Protein AF-A0AAX2E8F2-F1 (afdb_monomer)

Foldseek 3Di:
DFDWDAQPPDPDPDRPDTDRLVDDLVVLLVLLVVLVVVLVVLVVVVVVQDPVRDDPVNVVVSVVSSVSSNSNSVVSVVSSVVVVVVVVVVVVVVPDDDDDPPPVVVVVVVVVPPPPPDDPDDDDDDDD

Secondary structure (DSSP, 8-state):
---EEE-TT--SSS---EEETTS-HHHHHHHHHHHHHHHHHHHHHHHHS-TTTS-HHHHHHHHHHHHHHHHHHHHHHHHHHHHHHHHHHHHHHHH-SS--TTSHHHHHHHHTSSTT--PPP-------

Sequence (128 aa):
MSGYVPLHSTPTDHPVLLIDSSASLVDLLVCADQRIRVIYKLMSSLSCMTARTADESDLFQIADIASLLLSDGVALLDVAQGKAMQGCWRLNRLQAPHGSCNVALQLFRLELADDSLKQPGRQNEGDL

pLDDT: mean 74.5, std 19.61, range [39.91, 97.12]

Structure (mmCIF, N/CA/C/O backbone):
data_AF-A0AAX2E8F2-F1
#
_entry.id   AF-A0AAX2E8F2-F1
#
loop_
_atom_site.group_PDB
_atom_site.id
_atom_site.type_symbol
_atom_site.label_atom_id
_atom_site.label_alt_id
_atom_site.label_comp_id
_atom_site.label_asym_id
_atom_site.label_entity_id
_atom_site.label_seq_id
_atom_site.pdbx_PDB_ins_code
_atom_site.Cartn_x
_atom_site.Cartn_y
_atom_site.Cartn_z
_atom_site.occupancy
_atom_site.B_iso_or_equiv
_atom_site.auth_seq_id
_atom_site.auth_comp_id
_atom_site.auth_asym_id
_atom_site.auth_atom_id
_atom_site.pdbx_PDB_model_num
ATOM 1 N N . MET A 1 1 ? -22.774 -0.320 13.378 1.00 41.66 1 MET A N 1
ATOM 2 C CA . MET A 1 1 ? -22.761 -0.029 11.929 1.00 41.66 1 MET A CA 1
ATOM 3 C C . MET A 1 1 ? -21.389 -0.424 11.427 1.00 41.66 1 MET A C 1
ATOM 5 O O . MET A 1 1 ? -20.411 0.041 11.999 1.00 41.66 1 MET A O 1
ATOM 9 N N . SER A 1 2 ? -21.320 -1.372 10.495 1.00 55.75 2 SER A N 1
ATOM 10 C CA . SER A 1 2 ? -20.066 -1.885 9.935 1.00 55.75 2 SER A CA 1
ATOM 11 C C . SER A 1 2 ? -19.326 -0.744 9.239 1.00 55.75 2 SER A C 1
ATOM 13 O O . SER A 1 2 ? -19.843 -0.168 8.283 1.00 55.75 2 SER A O 1
ATOM 15 N N . GLY A 1 3 ? -18.182 -0.352 9.795 1.00 79.31 3 GLY A N 1
ATOM 16 C CA . GLY A 1 3 ? -17.397 0.767 9.295 1.00 79.31 3 GLY A CA 1
ATOM 17 C C . GLY A 1 3 ? -16.609 0.328 8.072 1.00 79.31 3 GLY A C 1
ATOM 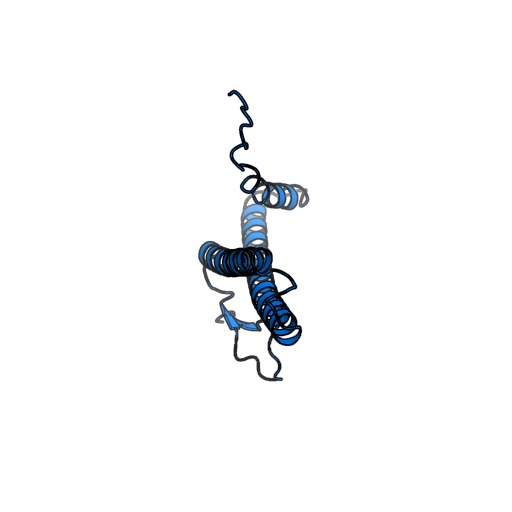18 O O . GLY A 1 3 ? -15.645 -0.414 8.209 1.00 79.31 3 GLY A O 1
ATOM 19 N N . TYR A 1 4 ? -17.037 0.769 6.895 1.00 88.75 4 TYR A N 1
ATOM 20 C CA . TYR A 1 4 ? -16.291 0.605 5.656 1.00 88.75 4 TYR A CA 1
ATOM 21 C C . TYR A 1 4 ? -15.951 1.983 5.106 1.00 88.75 4 TYR A C 1
ATOM 23 O O . TYR A 1 4 ? -16.814 2.861 5.055 1.00 88.75 4 TYR A O 1
ATOM 31 N N . VAL A 1 5 ? -14.695 2.171 4.714 1.00 90.50 5 VAL A N 1
ATOM 32 C CA . VAL A 1 5 ? -14.195 3.421 4.135 1.00 90.50 5 VAL A CA 1
ATOM 33 C C . VAL A 1 5 ? -13.767 3.147 2.694 1.00 90.50 5 VAL A C 1
ATOM 35 O O . VAL A 1 5 ? -13.057 2.168 2.467 1.00 90.50 5 VAL A O 1
ATOM 38 N N . PRO A 1 6 ? -14.181 3.966 1.713 1.00 88.88 6 PRO A N 1
ATOM 39 C CA . PRO A 1 6 ? -13.723 3.830 0.337 1.00 88.88 6 PRO A CA 1
ATOM 40 C C . PRO A 1 6 ? -12.202 3.883 0.219 1.00 88.88 6 PRO A C 1
ATOM 42 O O . PRO A 1 6 ? -11.554 4.740 0.821 1.00 88.88 6 PRO A O 1
ATOM 45 N N . LEU A 1 7 ? -11.638 2.997 -0.597 1.00 85.94 7 LEU A N 1
ATOM 46 C CA . LEU A 1 7 ? -10.251 3.108 -1.026 1.00 85.94 7 LEU A CA 1
ATOM 47 C C . LEU A 1 7 ? -10.162 4.262 -2.040 1.00 85.94 7 LEU A C 1
ATOM 49 O O . LEU A 1 7 ? -10.920 4.297 -3.013 1.00 85.94 7 LEU A O 1
ATOM 53 N N . HIS A 1 8 ? -9.267 5.223 -1.796 1.00 71.31 8 HIS A N 1
ATOM 54 C CA . HIS A 1 8 ? -9.191 6.497 -2.531 1.00 71.31 8 HIS A CA 1
ATOM 55 C C . HIS A 1 8 ? -8.972 6.317 -4.052 1.00 71.31 8 HIS A C 1
ATOM 57 O O . HIS A 1 8 ? -9.271 7.210 -4.841 1.00 71.31 8 HIS A O 1
ATOM 63 N N . SER A 1 9 ? -8.492 5.152 -4.484 1.00 63.25 9 SER A N 1
ATOM 64 C CA . SER A 1 9 ? -8.120 4.844 -5.869 1.00 63.25 9 SER A CA 1
ATOM 65 C C . SER A 1 9 ? -9.291 4.384 -6.762 1.00 63.25 9 SER A C 1
ATOM 67 O O . SER A 1 9 ? -9.059 3.696 -7.753 1.00 63.25 9 SER A O 1
ATOM 69 N N . THR A 1 10 ? -10.555 4.689 -6.436 1.00 61.66 10 THR A N 1
ATOM 70 C CA . THR A 1 10 ? -11.701 4.186 -7.224 1.00 61.66 10 THR A CA 1
ATOM 71 C C . THR A 1 10 ? -12.055 5.124 -8.393 1.00 61.66 10 THR A C 1
ATOM 73 O O . THR A 1 10 ? -12.430 6.269 -8.163 1.00 61.66 10 THR A O 1
ATOM 76 N N . PRO A 1 11 ? -11.985 4.668 -9.662 1.00 63.84 11 PRO A N 1
ATOM 77 C CA . PRO A 1 11 ? -12.263 5.499 -10.844 1.00 63.84 11 PRO A CA 1
ATOM 78 C C . PRO A 1 11 ? -13.764 5.712 -11.111 1.00 63.84 11 PRO A C 1
ATOM 80 O O . PRO A 1 11 ? -14.152 6.188 -12.175 1.00 63.84 11 PRO A O 1
ATOM 83 N N . THR A 1 12 ? -14.623 5.307 -10.180 1.00 72.81 12 THR A N 1
ATOM 84 C CA . THR A 1 12 ? -16.073 5.227 -10.355 1.00 72.81 12 THR A CA 1
ATOM 85 C C . THR A 1 12 ? -16.779 5.924 -9.205 1.00 72.81 12 THR A C 1
ATOM 87 O O . THR A 1 12 ? -16.359 5.774 -8.059 1.00 72.81 12 THR A O 1
ATOM 90 N N . ASP A 1 13 ? -17.938 6.526 -9.475 1.00 77.19 13 ASP A N 1
ATOM 91 C CA . ASP A 1 13 ? -18.811 7.137 -8.456 1.00 77.19 13 ASP A CA 1
ATOM 92 C C . ASP A 1 13 ? -19.342 6.132 -7.408 1.00 77.19 13 ASP A C 1
ATOM 94 O O . ASP A 1 13 ? -19.957 6.504 -6.406 1.00 77.19 13 ASP A O 1
ATOM 98 N N . HIS A 1 14 ? -19.115 4.836 -7.635 1.00 82.06 14 HIS A N 1
ATOM 99 C CA . HIS A 1 14 ? -19.509 3.739 -6.760 1.00 82.06 14 HIS A CA 1
ATOM 100 C C . HIS A 1 14 ? -18.271 2.958 -6.300 1.00 82.06 14 HIS A C 1
ATOM 102 O O . HIS A 1 14 ? -17.850 2.028 -6.989 1.00 82.06 14 HIS A O 1
ATOM 108 N N . PRO A 1 15 ? -17.659 3.313 -5.156 1.00 81.44 15 PRO A N 1
ATOM 109 C CA . PRO A 1 15 ? -16.441 2.657 -4.703 1.00 81.44 15 PRO A CA 1
ATOM 110 C C . PRO A 1 15 ? -16.709 1.188 -4.360 1.00 81.44 15 PRO A C 1
ATOM 112 O O . PRO A 1 15 ? -17.441 0.876 -3.422 1.00 81.44 15 PRO A O 1
ATOM 115 N N . VAL A 1 16 ? -16.098 0.282 -5.126 1.00 85.88 16 VAL A N 1
ATOM 116 C CA . VAL A 1 16 ? -16.215 -1.175 -4.925 1.00 85.88 16 VAL A CA 1
ATOM 117 C C . VAL A 1 16 ? -15.130 -1.741 -4.009 1.00 85.88 16 VAL A C 1
ATOM 119 O O . VAL A 1 16 ? -15.315 -2.800 -3.413 1.00 85.88 16 VAL A O 1
ATOM 122 N N . LEU A 1 17 ? -14.004 -1.036 -3.877 1.00 89.00 17 LEU A N 1
ATOM 123 C CA . LEU A 1 17 ? -12.916 -1.396 -2.973 1.00 89.00 17 LEU A CA 1
ATOM 124 C C . LEU A 1 17 ? -13.060 -0.605 -1.676 1.00 89.00 17 LEU A C 1
ATOM 126 O O . LEU A 1 17 ? -13.039 0.627 -1.679 1.00 89.00 17 LEU A O 1
ATOM 130 N N . LEU A 1 18 ? -13.220 -1.330 -0.571 1.00 91.25 18 LEU A N 1
ATOM 131 C CA . LEU A 1 18 ? -13.495 -0.769 0.745 1.00 91.25 18 LEU A CA 1
ATOM 132 C C . LEU A 1 18 ? -12.480 -1.289 1.764 1.00 91.25 18 LEU A C 1
ATOM 134 O O . LEU A 1 18 ? -12.156 -2.475 1.788 1.00 91.25 18 LEU A O 1
ATOM 138 N N . ILE A 1 19 ? -12.032 -0.402 2.644 1.00 93.12 19 ILE A N 1
ATOM 139 C CA . ILE A 1 19 ? -11.269 -0.737 3.840 1.00 93.12 19 ILE A CA 1
ATOM 140 C C . ILE A 1 19 ? -12.260 -1.030 4.960 1.00 93.12 19 ILE A C 1
ATOM 142 O O . ILE A 1 19 ? -13.096 -0.187 5.290 1.00 93.12 19 ILE A O 1
ATOM 146 N N . ASP A 1 20 ? -12.142 -2.202 5.580 1.00 93.50 20 ASP A N 1
ATOM 147 C CA . ASP A 1 20 ? -12.860 -2.513 6.813 1.00 93.50 20 ASP A CA 1
ATOM 148 C C . ASP A 1 20 ? -12.264 -1.707 7.975 1.00 93.50 20 ASP A C 1
ATOM 150 O O . ASP A 1 20 ? -11.303 -2.105 8.636 1.00 93.50 20 ASP A O 1
ATOM 154 N N . SER A 1 21 ? -12.860 -0.552 8.261 1.00 89.94 21 SER A N 1
ATOM 155 C CA . SER A 1 21 ? -12.461 0.302 9.372 1.00 89.94 21 SER A CA 1
ATOM 156 C C . SER A 1 21 ?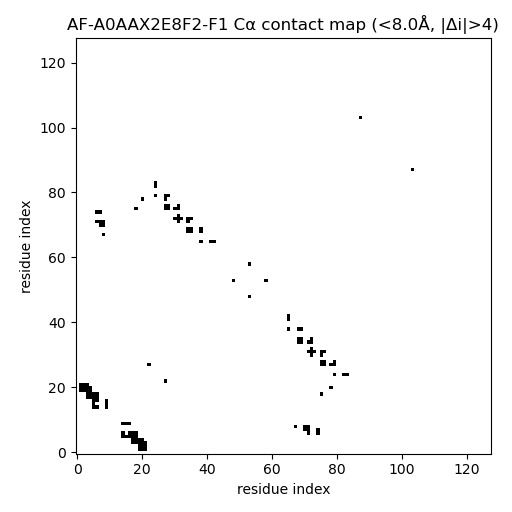 -12.866 -0.273 10.727 1.00 89.94 21 SER A C 1
ATOM 158 O O . SER A 1 21 ? -12.626 0.380 11.744 1.00 89.94 21 SER A O 1
ATOM 160 N N . SER A 1 22 ? -13.472 -1.459 10.796 1.00 90.50 22 SER A N 1
ATOM 161 C CA . SER A 1 22 ? -13.732 -2.209 12.027 1.00 90.50 22 SER A CA 1
ATOM 162 C C . SER A 1 22 ? -12.674 -3.282 12.321 1.00 90.50 22 SER A C 1
ATOM 164 O O . SER A 1 22 ? -12.495 -3.598 13.497 1.00 90.50 22 SER A O 1
ATOM 166 N N . ALA A 1 23 ? -11.870 -3.693 11.328 1.00 92.50 23 ALA A N 1
ATOM 167 C CA . ALA A 1 23 ? -10.762 -4.653 11.465 1.00 92.50 23 ALA A CA 1
ATOM 168 C C . ALA A 1 23 ? -9.736 -4.271 12.550 1.00 92.50 23 ALA A C 1
ATOM 170 O O . ALA A 1 23 ? -9.603 -3.097 12.904 1.00 92.50 23 ALA A O 1
ATOM 171 N N . SER A 1 24 ? -8.996 -5.231 13.111 1.00 92.75 24 SER A N 1
ATOM 172 C CA . SER A 1 24 ? -8.047 -4.914 14.186 1.00 92.75 24 SER A CA 1
ATOM 173 C C . SER A 1 24 ? -6.943 -3.957 13.708 1.00 92.75 24 SER A C 1
ATOM 175 O O . SER A 1 24 ? -6.614 -3.903 12.523 1.00 92.75 24 SER A O 1
ATOM 177 N N . LEU A 1 25 ? -6.362 -3.175 14.630 1.00 91.94 25 LEU A N 1
ATOM 178 C CA . LEU A 1 25 ? -5.251 -2.275 14.290 1.00 91.94 25 LEU A CA 1
ATOM 179 C C . LEU A 1 25 ? -4.076 -3.051 13.675 1.00 91.94 25 LEU A C 1
ATOM 181 O O . LEU A 1 25 ? -3.454 -2.573 12.734 1.00 91.94 25 LEU A O 1
ATOM 185 N N . VAL A 1 26 ? -3.812 -4.255 14.188 1.00 93.31 26 VAL A N 1
ATOM 186 C CA . VAL A 1 26 ? -2.746 -5.131 13.694 1.00 93.31 26 VAL A CA 1
ATOM 187 C C . VAL A 1 26 ? -3.033 -5.577 12.262 1.00 93.31 26 VAL A C 1
ATOM 189 O O . VAL A 1 26 ? -2.152 -5.457 11.419 1.00 93.31 26 VAL A O 1
ATOM 192 N N . ASP A 1 27 ? -4.258 -6.012 11.958 1.00 95.31 27 ASP A N 1
ATOM 193 C CA . ASP A 1 27 ? -4.612 -6.472 10.606 1.00 95.31 27 ASP A CA 1
ATOM 194 C C . ASP A 1 27 ? -4.491 -5.348 9.569 1.00 95.31 27 ASP A C 1
ATOM 196 O O . ASP A 1 27 ? -3.986 -5.566 8.466 1.00 95.31 27 ASP A O 1
ATOM 200 N N . LEU A 1 28 ? -4.894 -4.125 9.937 1.00 94.00 28 LEU A N 1
ATOM 201 C CA . LEU A 1 28 ? -4.739 -2.944 9.083 1.00 94.00 28 LEU A CA 1
ATOM 202 C C . LEU A 1 28 ? -3.260 -2.642 8.800 1.00 94.00 28 LEU A C 1
ATOM 204 O O . LEU A 1 28 ? -2.897 -2.384 7.652 1.00 94.00 28 LEU A O 1
ATOM 208 N N . LEU A 1 29 ? -2.402 -2.716 9.824 1.00 95.69 29 LEU A N 1
ATOM 209 C CA . LEU A 1 29 ? -0.962 -2.477 9.689 1.00 95.69 29 LEU A CA 1
ATOM 210 C C . LEU A 1 29 ? -0.261 -3.571 8.879 1.00 95.69 29 LEU A C 1
ATOM 212 O O . LEU A 1 29 ? 0.558 -3.249 8.025 1.00 95.69 29 LEU A O 1
ATOM 216 N N . VAL A 1 30 ? -0.600 -4.845 9.095 1.00 96.00 30 VAL A N 1
ATOM 217 C CA . VAL A 1 30 ? -0.051 -5.970 8.318 1.00 96.00 30 VAL A CA 1
ATOM 218 C C . VAL A 1 30 ? -0.424 -5.836 6.843 1.00 96.00 30 VAL A C 1
ATOM 220 O O . VAL A 1 30 ? 0.417 -6.040 5.969 1.00 96.00 30 VAL A O 1
ATOM 223 N N . CYS A 1 31 ? -1.667 -5.449 6.549 1.00 95.06 31 CYS A N 1
ATOM 224 C CA . CYS A 1 31 ? -2.102 -5.236 5.173 1.00 95.06 31 CYS A CA 1
ATOM 225 C C . CYS A 1 31 ? -1.364 -4.055 4.516 1.00 95.06 31 CYS A C 1
ATOM 227 O O . CYS A 1 31 ? -0.899 -4.173 3.379 1.00 95.06 31 CYS A O 1
ATOM 229 N N . ALA A 1 32 ? -1.194 -2.941 5.237 1.00 95.81 32 ALA A N 1
ATOM 230 C CA . ALA A 1 32 ? -0.427 -1.793 4.755 1.00 95.81 32 ALA A CA 1
ATOM 231 C C . ALA A 1 32 ? 1.049 -2.147 4.498 1.00 95.81 32 ALA A C 1
ATOM 233 O O . ALA A 1 32 ? 1.582 -1.856 3.425 1.00 95.81 32 ALA A O 1
ATOM 234 N N . ASP A 1 33 ? 1.692 -2.829 5.449 1.00 96.19 33 ASP A N 1
ATOM 235 C CA . ASP A 1 33 ? 3.072 -3.312 5.343 1.00 96.19 33 ASP A CA 1
ATOM 236 C C . ASP A 1 33 ? 3.243 -4.233 4.130 1.00 96.19 33 ASP A C 1
ATOM 238 O O . ASP A 1 33 ? 4.177 -4.057 3.345 1.00 96.19 33 ASP A O 1
ATOM 242 N N . GLN A 1 34 ? 2.293 -5.144 3.893 1.00 97.12 34 GLN A N 1
ATOM 243 C CA . GLN A 1 34 ? 2.307 -6.000 2.711 1.00 97.12 34 GLN A CA 1
ATOM 244 C C . GLN A 1 34 ? 2.329 -5.179 1.414 1.00 97.12 34 GLN A C 1
ATOM 246 O O . GLN A 1 34 ? 3.134 -5.474 0.527 1.00 97.12 34 GLN A O 1
ATOM 251 N N . ARG A 1 35 ? 1.486 -4.145 1.284 1.00 94.50 35 ARG A N 1
ATOM 252 C CA . ARG A 1 35 ? 1.458 -3.279 0.089 1.00 94.50 35 ARG A CA 1
ATOM 253 C C . ARG A 1 35 ? 2.780 -2.544 -0.102 1.00 94.50 35 ARG A C 1
ATOM 255 O O . ARG A 1 35 ? 3.350 -2.600 -1.191 1.00 94.50 35 ARG A O 1
ATOM 262 N N . ILE A 1 36 ? 3.317 -1.962 0.966 1.00 95.81 36 ILE A N 1
ATOM 263 C CA . ILE A 1 36 ? 4.594 -1.237 0.947 1.00 95.81 36 ILE A CA 1
ATOM 264 C C . ILE A 1 36 ? 5.753 -2.164 0.560 1.00 95.81 36 ILE A C 1
ATOM 266 O O . ILE A 1 36 ? 6.563 -1.823 -0.303 1.00 95.81 36 ILE A O 1
ATOM 270 N N . ARG A 1 37 ? 5.812 -3.377 1.121 1.00 95.44 37 ARG A N 1
ATOM 271 C CA . ARG A 1 37 ? 6.853 -4.361 0.784 1.00 95.44 37 ARG A CA 1
ATOM 272 C C . ARG A 1 37 ? 6.758 -4.854 -0.652 1.00 95.44 37 ARG A C 1
ATOM 274 O O . ARG A 1 37 ? 7.794 -5.112 -1.264 1.00 95.44 37 ARG A O 1
ATOM 281 N N . VAL A 1 38 ? 5.552 -5.006 -1.200 1.00 96.38 38 VAL A N 1
ATOM 282 C CA . VAL A 1 38 ? 5.371 -5.371 -2.614 1.00 96.38 38 VAL A CA 1
ATOM 283 C C . VAL A 1 38 ? 5.900 -4.263 -3.521 1.00 96.38 38 VAL A C 1
ATOM 285 O O . VAL A 1 38 ? 6.648 -4.568 -4.446 1.00 96.38 38 VAL A O 1
ATOM 288 N N . ILE A 1 39 ? 5.600 -2.996 -3.226 1.00 95.88 39 ILE A N 1
ATOM 289 C CA . ILE A 1 39 ? 6.134 -1.850 -3.983 1.00 95.88 39 ILE A CA 1
ATOM 290 C C . ILE A 1 39 ? 7.654 -1.815 -3.896 1.00 95.88 39 ILE A C 1
ATOM 292 O O . ILE A 1 39 ? 8.323 -1.683 -4.914 1.00 95.88 39 ILE A O 1
ATOM 296 N N . TYR A 1 40 ? 8.214 -1.992 -2.699 1.00 93.31 40 TYR A N 1
ATOM 297 C CA . TYR A 1 40 ? 9.660 -2.049 -2.516 1.00 93.31 40 TYR A CA 1
ATOM 298 C C . TYR A 1 40 ? 10.299 -3.149 -3.376 1.00 93.31 40 TYR A C 1
ATOM 300 O O . TYR A 1 40 ? 11.273 -2.892 -4.080 1.00 93.31 40 TYR A O 1
ATOM 308 N N . LYS A 1 41 ? 9.726 -4.360 -3.386 1.00 92.56 41 LYS A N 1
ATOM 309 C CA . LYS A 1 41 ? 10.197 -5.463 -4.241 1.00 92.56 41 LYS A CA 1
ATOM 310 C C . LYS A 1 41 ? 10.065 -5.138 -5.730 1.00 92.56 41 LYS A C 1
ATOM 312 O O . LYS A 1 41 ? 10.990 -5.426 -6.484 1.00 92.56 41 LYS A O 1
ATOM 317 N N . LEU A 1 42 ? 8.956 -4.522 -6.143 1.00 91.88 42 LEU A N 1
ATOM 318 C CA . LEU A 1 42 ? 8.724 -4.090 -7.523 1.00 91.88 42 LEU A CA 1
ATOM 319 C C . LEU A 1 42 ? 9.781 -3.069 -7.965 1.00 91.88 42 LEU A C 1
ATOM 321 O O . LEU A 1 42 ? 10.417 -3.257 -8.996 1.00 91.88 42 LEU A O 1
ATOM 325 N N . MET A 1 43 ? 10.030 -2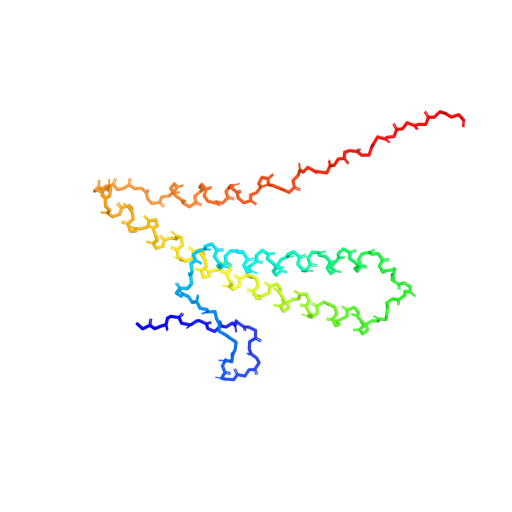.038 -7.156 1.00 91.00 43 MET A N 1
ATOM 326 C CA . MET A 1 43 ? 11.038 -1.009 -7.435 1.00 91.00 43 MET A CA 1
ATOM 327 C C . MET A 1 43 ? 12.464 -1.559 -7.379 1.00 91.00 43 MET A C 1
ATOM 329 O O . MET A 1 43 ? 13.300 -1.191 -8.199 1.00 91.00 43 MET A O 1
ATOM 333 N N . SER A 1 44 ? 12.746 -2.489 -6.464 1.00 89.50 44 SER A N 1
ATOM 334 C CA . SER A 1 44 ? 14.030 -3.191 -6.429 1.00 89.50 44 SER A CA 1
ATOM 335 C C . SER A 1 44 ? 14.242 -4.013 -7.701 1.00 89.50 44 SER A C 1
ATOM 337 O O . SER A 1 44 ? 15.330 -3.969 -8.267 1.00 89.50 44 SER A O 1
ATOM 339 N N . SER A 1 45 ? 13.218 -4.722 -8.182 1.00 86.44 45 SER A N 1
ATOM 340 C CA . SER A 1 45 ? 13.285 -5.456 -9.450 1.00 86.44 45 SER A CA 1
ATOM 341 C C . SER A 1 45 ? 13.480 -4.507 -10.633 1.00 86.44 45 SER A C 1
ATOM 343 O O . SER A 1 45 ? 14.311 -4.768 -11.500 1.00 86.44 45 SER A O 1
ATOM 345 N N . LEU A 1 46 ? 12.767 -3.377 -10.640 1.00 85.56 46 LEU A N 1
ATOM 346 C CA . LEU A 1 46 ? 12.900 -2.341 -11.660 1.00 85.56 46 LEU A CA 1
ATOM 347 C C . LEU A 1 46 ? 14.307 -1.735 -11.677 1.00 85.56 46 LEU A C 1
ATOM 349 O O . LEU A 1 46 ? 14.850 -1.499 -12.747 1.00 85.56 46 LEU A O 1
ATOM 353 N N . SER A 1 47 ? 14.941 -1.541 -10.518 1.00 82.44 47 SER A N 1
ATOM 354 C CA . SER A 1 47 ? 16.309 -1.009 -10.447 1.00 82.44 47 SER A CA 1
ATOM 355 C C . SER A 1 47 ? 17.347 -1.904 -11.143 1.00 82.44 47 SER A C 1
ATOM 357 O O . SER A 1 47 ? 18.387 -1.417 -11.584 1.00 82.44 47 SER A O 1
ATOM 359 N N . CYS A 1 48 ? 17.058 -3.206 -11.273 1.00 77.50 48 CYS A N 1
ATOM 360 C CA . CYS A 1 48 ? 17.874 -4.162 -12.020 1.00 77.50 48 CYS A CA 1
ATOM 361 C C . CYS A 1 48 ? 17.526 -4.210 -13.518 1.00 77.50 48 CYS A C 1
ATOM 363 O O . CYS A 1 48 ? 18.359 -4.643 -14.318 1.00 77.50 48 CYS A O 1
ATOM 365 N N . MET A 1 49 ? 16.329 -3.764 -13.915 1.00 72.81 49 MET A N 1
ATOM 366 C CA . MET A 1 49 ? 15.972 -3.573 -15.320 1.00 72.81 49 MET A CA 1
ATOM 367 C C . MET A 1 49 ? 16.731 -2.348 -15.829 1.00 72.81 49 MET A C 1
ATOM 369 O O . MET A 1 49 ? 16.463 -1.209 -15.460 1.00 72.81 49 MET A O 1
ATOM 373 N N . THR A 1 50 ? 17.743 -2.571 -16.660 1.00 58.16 50 THR A N 1
ATOM 374 C CA . THR A 1 50 ? 18.492 -1.456 -17.245 1.00 58.16 50 THR A CA 1
ATOM 375 C C . THR A 1 50 ? 17.579 -0.654 -18.174 1.00 58.16 50 THR A C 1
ATOM 377 O O . THR A 1 50 ? 16.759 -1.229 -18.892 1.00 58.16 50 THR A O 1
ATOM 380 N N . ALA A 1 51 ? 17.793 0.664 -18.259 1.00 57.34 51 ALA A N 1
ATOM 381 C CA . ALA A 1 51 ? 17.151 1.570 -19.228 1.00 57.34 51 ALA A CA 1
ATOM 382 C C . ALA A 1 51 ? 17.324 1.155 -20.712 1.00 57.34 51 ALA A C 1
ATOM 384 O O . ALA A 1 51 ? 16.831 1.827 -21.607 1.00 57.34 51 ALA A O 1
ATOM 385 N N . ARG A 1 52 ? 18.059 0.066 -20.985 1.00 55.88 52 ARG A N 1
ATOM 386 C CA . ARG A 1 52 ? 18.232 -0.544 -22.311 1.00 55.88 52 ARG A CA 1
ATOM 387 C C . ARG A 1 52 ? 17.245 -1.678 -22.605 1.00 55.88 52 ARG A C 1
ATOM 389 O O . ARG A 1 52 ? 17.187 -2.114 -23.746 1.00 55.88 52 ARG A O 1
ATOM 396 N N . THR A 1 53 ? 16.545 -2.193 -21.593 1.00 64.44 53 THR A N 1
ATOM 397 C CA . THR A 1 53 ? 15.684 -3.388 -21.703 1.00 64.44 53 THR A CA 1
ATOM 398 C C . THR A 1 53 ? 14.211 -3.131 -21.409 1.00 64.44 53 THR A C 1
ATOM 400 O O . THR A 1 53 ? 13.392 -3.963 -21.776 1.00 64.44 53 THR A O 1
ATOM 403 N N . ALA A 1 54 ? 13.878 -2.016 -20.754 1.00 70.00 54 ALA A N 1
ATOM 404 C CA . ALA A 1 54 ? 12.498 -1.625 -20.491 1.00 70.00 54 ALA A CA 1
ATOM 405 C C . ALA A 1 54 ? 12.042 -0.628 -21.559 1.00 70.00 54 ALA A C 1
ATOM 407 O O . ALA A 1 54 ? 12.713 0.388 -21.757 1.00 70.00 54 ALA A O 1
ATOM 408 N N . ASP A 1 55 ? 10.930 -0.916 -22.232 1.00 82.62 55 ASP A N 1
ATOM 409 C CA . ASP A 1 55 ? 10.277 0.074 -23.085 1.00 82.62 55 ASP A CA 1
ATOM 410 C C . ASP A 1 55 ? 9.610 1.158 -22.218 1.00 82.62 55 ASP A C 1
ATOM 412 O O . ASP A 1 55 ? 9.272 0.931 -21.053 1.00 82.62 55 ASP A O 1
ATOM 416 N N . GLU A 1 56 ? 9.407 2.351 -22.777 1.00 81.31 56 GLU A N 1
ATOM 417 C CA . GLU A 1 56 ? 8.762 3.477 -22.088 1.00 81.31 56 GLU A CA 1
ATOM 418 C C . GLU A 1 56 ? 7.372 3.090 -21.553 1.00 81.31 56 GLU A C 1
ATOM 420 O O . GLU A 1 56 ? 6.998 3.472 -20.440 1.00 81.31 56 GLU A O 1
ATOM 425 N N . SER A 1 57 ? 6.638 2.261 -22.305 1.00 85.06 57 SER A N 1
ATOM 426 C CA . SER A 1 57 ? 5.331 1.743 -21.894 1.00 85.06 57 SER A CA 1
ATOM 427 C C . SER A 1 57 ? 5.403 0.897 -20.621 1.00 85.06 57 SER A C 1
ATOM 429 O O . SER A 1 57 ? 4.556 1.049 -19.738 1.00 85.06 57 SER A O 1
ATOM 431 N N . ASP A 1 58 ? 6.425 0.047 -20.491 1.00 86.75 58 ASP A N 1
ATOM 432 C CA . ASP A 1 58 ? 6.603 -0.812 -19.317 1.00 86.75 58 ASP A CA 1
ATOM 433 C C . ASP A 1 58 ? 6.907 0.029 -18.077 1.00 86.75 58 ASP A C 1
ATOM 435 O O . ASP A 1 58 ? 6.356 -0.211 -17.002 1.00 86.75 58 ASP A O 1
ATOM 439 N N . LEU A 1 59 ? 7.749 1.057 -18.226 1.00 88.06 59 LEU A N 1
ATOM 440 C CA . LEU A 1 59 ? 8.081 1.974 -17.136 1.00 88.06 59 LEU A CA 1
ATOM 441 C C . LEU A 1 59 ? 6.847 2.735 -16.644 1.00 88.06 59 LEU A C 1
ATOM 443 O O . LEU A 1 59 ? 6.649 2.851 -15.434 1.00 88.06 59 LEU A O 1
ATOM 447 N N . PHE A 1 60 ? 6.004 3.215 -17.562 1.00 88.88 60 PHE A N 1
ATOM 448 C CA . PHE A 1 60 ? 4.771 3.914 -17.207 1.00 88.88 60 PHE A CA 1
ATOM 449 C C . PHE A 1 60 ? 3.781 2.989 -16.489 1.00 88.88 60 PHE A C 1
ATOM 451 O O . PHE A 1 60 ? 3.250 3.353 -15.442 1.00 88.88 60 PHE A O 1
ATOM 458 N N . GLN A 1 61 ? 3.584 1.766 -16.992 1.00 89.88 61 GLN A N 1
ATOM 459 C CA . GLN A 1 61 ? 2.712 0.775 -16.353 1.00 89.88 61 GLN A CA 1
ATOM 460 C C . GLN A 1 61 ? 3.212 0.382 -14.959 1.00 89.88 61 GLN A C 1
ATOM 462 O O . GLN A 1 61 ? 2.431 0.308 -14.012 1.00 89.88 61 GLN A O 1
ATOM 467 N N . ILE A 1 62 ? 4.520 0.165 -14.799 1.00 91.44 62 ILE A N 1
ATOM 468 C CA . ILE A 1 62 ? 5.117 -0.159 -13.499 1.00 91.44 62 ILE A CA 1
ATOM 469 C C . ILE A 1 62 ? 4.955 1.009 -12.518 1.00 91.44 62 ILE A C 1
ATOM 471 O O . ILE A 1 62 ? 4.640 0.777 -11.349 1.00 91.44 62 ILE A O 1
ATOM 475 N N . ALA A 1 63 ? 5.137 2.250 -12.974 1.00 91.12 63 ALA A N 1
ATOM 476 C CA . ALA A 1 63 ? 4.929 3.440 -12.154 1.00 91.12 63 ALA A CA 1
ATOM 477 C C . ALA A 1 63 ? 3.460 3.606 -11.729 1.00 91.12 63 ALA A C 1
ATOM 479 O O . ALA A 1 63 ? 3.196 3.938 -10.570 1.00 91.12 63 ALA A O 1
ATOM 480 N N . ASP A 1 64 ? 2.511 3.330 -12.624 1.00 91.38 64 ASP A N 1
ATOM 481 C CA . ASP A 1 64 ? 1.075 3.377 -12.334 1.00 91.38 64 ASP A CA 1
ATOM 482 C C . ASP A 1 64 ? 0.675 2.311 -11.298 1.00 91.38 64 ASP A C 1
ATOM 484 O O . ASP A 1 64 ? 0.086 2.623 -10.261 1.00 91.38 64 ASP A O 1
ATOM 488 N N . ILE A 1 65 ? 1.128 1.066 -11.487 1.00 92.94 65 ILE A N 1
ATOM 489 C CA . ILE A 1 65 ? 0.922 -0.034 -10.529 1.00 92.94 65 ILE A CA 1
ATOM 490 C C . ILE A 1 65 ? 1.522 0.307 -9.160 1.00 92.94 65 ILE A C 1
ATOM 492 O O . ILE A 1 65 ? 0.883 0.090 -8.127 1.00 92.94 65 ILE A O 1
ATOM 496 N N . ALA A 1 66 ? 2.748 0.835 -9.131 1.00 93.75 66 ALA A N 1
ATOM 497 C CA . ALA A 1 66 ? 3.404 1.235 -7.891 1.00 93.75 66 ALA A CA 1
ATOM 498 C C . ALA A 1 66 ? 2.624 2.345 -7.175 1.00 93.75 66 ALA A C 1
ATOM 500 O O . ALA A 1 66 ? 2.457 2.283 -5.958 1.00 93.75 66 ALA A O 1
ATOM 501 N N . SER A 1 67 ? 2.109 3.320 -7.927 1.00 92.62 67 SER A N 1
ATOM 502 C CA . SER A 1 67 ? 1.316 4.430 -7.394 1.00 92.62 67 SER A CA 1
ATOM 503 C C . SER A 1 67 ? -0.009 3.951 -6.804 1.00 92.62 67 SER A C 1
ATOM 505 O 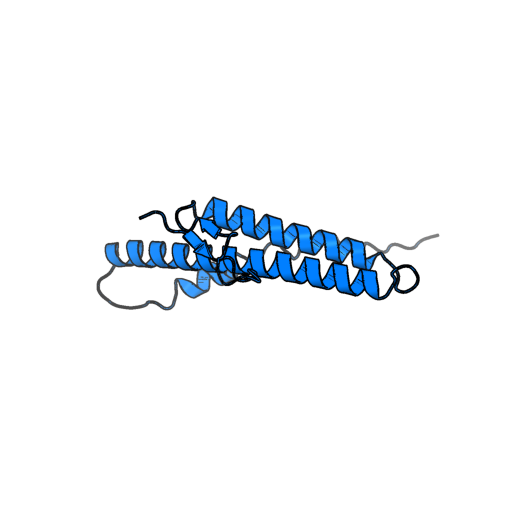O . SER A 1 67 ? -0.365 4.364 -5.700 1.00 92.62 67 SER A O 1
ATOM 507 N N . LEU A 1 68 ? -0.702 3.026 -7.478 1.00 92.69 68 LEU A N 1
ATOM 508 C CA . LEU A 1 68 ? -1.943 2.426 -6.982 1.00 92.69 68 LEU A CA 1
ATOM 509 C C . LEU A 1 68 ? -1.698 1.655 -5.681 1.00 92.69 68 LEU A C 1
ATOM 511 O O . LEU A 1 68 ? -2.353 1.915 -4.675 1.00 92.69 68 LEU A O 1
ATOM 515 N N . LEU A 1 69 ? -0.703 0.763 -5.663 1.00 93.62 69 LEU A N 1
ATOM 516 C CA . LEU A 1 69 ? -0.356 -0.001 -4.462 1.00 93.62 69 LEU A CA 1
ATOM 517 C C . LEU A 1 69 ? 0.064 0.910 -3.301 1.00 93.62 69 LEU A C 1
ATOM 519 O O . LEU A 1 69 ? -0.219 0.594 -2.142 1.00 93.62 69 LEU A O 1
ATOM 523 N N . LEU A 1 70 ? 0.758 2.015 -3.595 1.00 94.62 70 LEU A N 1
ATOM 524 C CA . LEU A 1 70 ? 1.195 2.969 -2.578 1.00 94.62 70 LEU A CA 1
ATOM 525 C C . LEU A 1 70 ? 0.005 3.716 -1.990 1.00 94.62 70 LEU A C 1
ATOM 527 O O . LEU A 1 70 ? -0.101 3.808 -0.771 1.00 94.62 70 LEU A O 1
ATOM 531 N N . SER A 1 71 ? -0.896 4.199 -2.847 1.00 92.81 71 SER A N 1
ATOM 532 C CA . SER A 1 71 ? -2.147 4.842 -2.441 1.00 92.81 71 SER A CA 1
ATOM 533 C C . SER A 1 71 ? -2.970 3.919 -1.540 1.00 92.81 71 SER A C 1
ATOM 535 O O . SER A 1 71 ? -3.432 4.338 -0.478 1.00 92.81 71 SER A O 1
ATOM 537 N N . ASP A 1 72 ? -3.057 2.632 -1.888 1.00 93.50 72 ASP A N 1
ATOM 538 C CA . ASP A 1 72 ? -3.747 1.635 -1.071 1.00 93.50 72 ASP A CA 1
ATOM 539 C C . ASP A 1 72 ? -3.091 1.468 0.309 1.00 93.50 72 ASP A C 1
ATOM 541 O O . ASP A 1 72 ? -3.774 1.437 1.335 1.00 93.50 72 ASP A O 1
ATOM 545 N N . GLY A 1 73 ? -1.756 1.379 0.345 1.00 94.38 73 GLY A N 1
ATOM 546 C CA . GLY A 1 73 ? -0.988 1.295 1.587 1.00 94.38 73 GLY A CA 1
ATOM 547 C C . GLY A 1 73 ? -1.176 2.524 2.478 1.00 94.38 73 GLY A C 1
ATOM 548 O O . GLY A 1 73 ? -1.414 2.379 3.675 1.00 94.38 73 GLY A O 1
ATOM 549 N N . VAL A 1 74 ? -1.128 3.727 1.901 1.00 93.94 74 VAL A N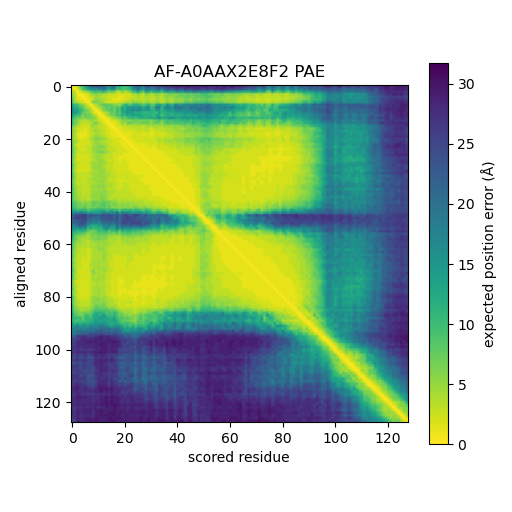 1
ATOM 550 C CA . VAL A 1 74 ? -1.346 4.992 2.622 1.00 93.94 74 VAL A CA 1
ATOM 551 C C . VAL A 1 74 ? -2.757 5.055 3.201 1.00 93.94 74 VAL A C 1
ATOM 553 O O . VAL A 1 74 ? -2.910 5.330 4.387 1.00 93.94 74 VAL A O 1
ATOM 556 N N . ALA A 1 75 ? -3.782 4.705 2.422 1.00 93.75 75 ALA A N 1
ATOM 557 C CA . ALA A 1 75 ? -5.161 4.706 2.903 1.00 93.75 75 ALA A CA 1
ATOM 558 C C . ALA A 1 75 ? -5.371 3.739 4.088 1.00 93.75 75 ALA A C 1
ATOM 560 O O . ALA A 1 75 ? -6.078 4.062 5.046 1.00 93.75 75 ALA A O 1
ATOM 561 N N . LEU A 1 76 ? -4.727 2.566 4.067 1.00 94.69 76 LEU A N 1
ATOM 562 C CA . LEU A 1 76 ? -4.738 1.629 5.197 1.00 94.69 76 LEU A CA 1
ATOM 563 C C . LEU A 1 76 ? -4.041 2.211 6.436 1.00 94.69 76 LEU A C 1
ATOM 565 O O . LEU A 1 76 ? -4.558 2.068 7.549 1.00 94.69 76 LEU A O 1
ATOM 569 N N . LEU A 1 77 ? -2.900 2.885 6.254 1.00 94.88 77 LEU A N 1
ATOM 570 C CA . LEU A 1 77 ? -2.181 3.554 7.341 1.00 94.88 77 LEU A CA 1
ATOM 571 C C . LEU A 1 77 ? -2.992 4.698 7.952 1.00 94.88 77 LEU A C 1
ATOM 573 O O . LEU A 1 77 ? -3.019 4.811 9.176 1.00 94.88 77 LEU A O 1
ATOM 577 N N . ASP A 1 78 ? -3.701 5.490 7.150 1.00 93.69 78 ASP A N 1
ATOM 578 C CA . ASP A 1 78 ? -4.551 6.580 7.642 1.00 93.69 78 ASP A CA 1
ATOM 579 C C . ASP A 1 78 ? -5.676 6.048 8.541 1.00 93.69 78 ASP A C 1
ATOM 581 O O . ASP A 1 78 ? -5.919 6.560 9.642 1.00 93.69 78 ASP A O 1
ATOM 585 N N . VAL A 1 79 ? -6.332 4.960 8.122 1.00 93.31 79 VAL A N 1
ATOM 586 C CA . VAL A 1 79 ? -7.360 4.293 8.935 1.00 93.31 79 VAL A CA 1
ATOM 587 C C . VAL A 1 79 ? -6.746 3.717 10.214 1.00 93.31 79 VAL A C 1
ATOM 589 O O . VAL A 1 79 ? -7.301 3.907 11.301 1.00 93.31 79 VAL A O 1
ATOM 592 N N . ALA A 1 80 ? -5.591 3.054 10.123 1.00 93.25 80 ALA A N 1
ATOM 593 C CA . ALA A 1 80 ? -4.878 2.522 11.283 1.00 93.25 80 ALA A CA 1
ATOM 594 C C . ALA A 1 80 ? -4.503 3.633 12.280 1.00 93.25 80 ALA A C 1
ATOM 596 O O . ALA A 1 80 ? -4.772 3.514 13.479 1.00 93.25 80 ALA A O 1
ATOM 597 N N . GLN A 1 81 ? -3.960 4.750 11.794 1.00 91.31 81 GLN A N 1
ATOM 598 C CA . GLN A 1 81 ? -3.572 5.896 12.609 1.00 91.31 81 GLN A CA 1
ATOM 599 C C . GLN A 1 81 ? -4.787 6.528 13.294 1.00 91.31 81 GLN A C 1
ATOM 601 O O . GLN A 1 81 ? -4.749 6.796 14.499 1.00 91.31 81 GLN A O 1
ATOM 606 N N . GLY A 1 82 ? -5.895 6.700 12.570 1.00 89.94 82 GLY A N 1
ATOM 607 C CA . GLY A 1 82 ? -7.154 7.178 13.138 1.00 89.94 82 GLY A CA 1
ATOM 608 C C . GLY A 1 82 ? -7.646 6.290 14.284 1.00 89.94 82 GLY A C 1
ATOM 609 O O . GLY A 1 82 ? -8.065 6.793 15.330 1.00 89.94 82 GLY A O 1
ATOM 610 N N . LYS A 1 83 ? -7.533 4.965 14.141 1.00 87.38 83 LYS A N 1
ATOM 611 C CA . LYS A 1 83 ? -7.907 4.005 15.194 1.00 87.38 83 LYS A CA 1
ATOM 612 C C . LYS A 1 83 ? -6.954 4.034 16.384 1.00 87.38 83 LYS A C 1
ATOM 614 O O . LYS A 1 83 ? -7.422 4.017 17.525 1.00 87.38 83 LYS A O 1
ATOM 619 N N . ALA A 1 84 ? -5.648 4.131 16.144 1.00 86.56 84 ALA A N 1
ATOM 620 C CA . ALA A 1 84 ? -4.650 4.271 17.201 1.00 86.56 84 ALA A CA 1
ATOM 621 C C . ALA A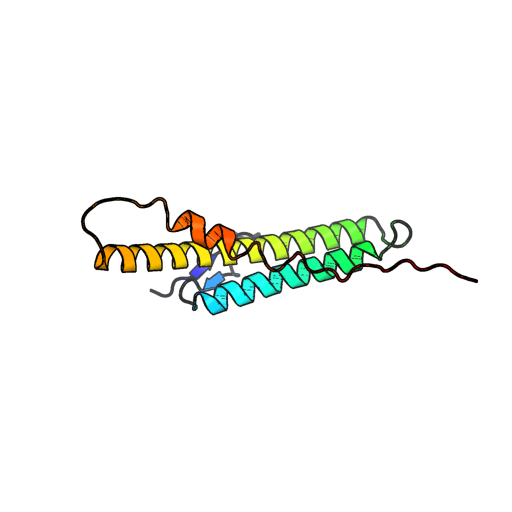 1 84 ? -4.900 5.538 18.036 1.00 86.56 84 ALA A C 1
ATOM 623 O O . ALA A 1 84 ? -4.927 5.475 19.269 1.00 86.56 84 ALA A O 1
ATOM 624 N N . MET A 1 85 ? -5.196 6.668 17.381 1.00 82.81 85 MET A N 1
ATOM 625 C CA . MET A 1 85 ? -5.565 7.905 18.070 1.00 82.81 85 MET A CA 1
ATOM 626 C C . MET A 1 85 ? -6.834 7.723 18.902 1.00 82.81 85 MET A C 1
ATOM 628 O O . MET A 1 85 ? -6.834 8.075 20.077 1.00 82.81 85 MET A O 1
ATOM 632 N N . GLN A 1 86 ? -7.905 7.139 18.355 1.00 79.62 86 GLN A N 1
ATOM 633 C CA . GLN A 1 86 ? -9.145 6.894 19.111 1.00 79.62 86 GLN A CA 1
ATOM 634 C C . GLN A 1 86 ? -8.920 6.025 20.358 1.00 79.62 86 GLN A C 1
ATOM 636 O O . GLN A 1 86 ? -9.513 6.291 21.407 1.00 79.62 86 GLN A O 1
ATOM 641 N N . GLY A 1 87 ? -8.054 5.011 20.265 1.00 71.12 87 GLY A N 1
ATOM 642 C CA . GLY A 1 87 ? -7.630 4.202 21.409 1.00 71.12 87 GLY A CA 1
ATOM 643 C C . GLY A 1 87 ? -6.884 5.031 22.457 1.00 71.12 87 GLY A C 1
ATOM 644 O O . GLY A 1 87 ? -7.236 4.991 23.635 1.00 71.12 87 GLY A O 1
ATOM 645 N N . CYS A 1 88 ? -5.922 5.850 22.025 1.00 66.94 88 CYS A N 1
ATOM 646 C CA . CYS A 1 88 ? -5.177 6.760 22.895 1.00 66.94 88 CYS A CA 1
ATOM 647 C C . CYS A 1 88 ? -6.097 7.772 23.600 1.00 66.94 88 CYS A C 1
ATOM 649 O O . CYS A 1 88 ? -6.021 7.924 24.816 1.00 66.94 88 CYS A O 1
ATOM 651 N N . TRP A 1 89 ? -7.039 8.396 22.882 1.00 60.00 89 TRP A N 1
ATOM 652 C CA . TRP A 1 89 ? -8.044 9.293 23.467 1.00 60.00 89 TRP A CA 1
ATOM 653 C C . TRP A 1 89 ? -8.932 8.583 24.491 1.00 60.00 89 TRP A C 1
ATOM 655 O O . TRP A 1 89 ? -9.270 9.165 25.523 1.00 60.00 89 TRP A O 1
ATOM 665 N N . ARG A 1 90 ? -9.319 7.330 24.228 1.00 59.09 90 ARG A N 1
ATOM 666 C CA . ARG A 1 90 ? -10.142 6.537 25.149 1.00 59.09 90 ARG A CA 1
ATOM 667 C C . ARG A 1 90 ? -9.389 6.201 26.435 1.00 59.09 90 ARG A C 1
ATOM 669 O O . ARG A 1 90 ? -9.975 6.311 27.507 1.00 59.09 90 ARG A O 1
ATOM 676 N N . LEU A 1 91 ? -8.112 5.843 26.332 1.00 62.09 91 LEU A N 1
ATOM 677 C CA . LEU A 1 91 ? -7.255 5.561 27.485 1.00 62.09 91 LEU A CA 1
ATOM 678 C C . LEU A 1 91 ? -6.913 6.839 28.264 1.00 62.09 91 LEU A C 1
ATOM 680 O O . LEU A 1 91 ? -7.031 6.853 29.484 1.00 62.09 91 LEU A O 1
ATOM 684 N N . ASN A 1 92 ? -6.602 7.943 27.580 1.00 57.19 92 ASN A N 1
ATOM 685 C CA . ASN A 1 92 ? -6.346 9.237 28.218 1.00 57.19 92 ASN A CA 1
ATOM 686 C C . ASN A 1 92 ? -7.587 9.769 28.965 1.00 57.19 92 ASN A C 1
ATOM 688 O O . ASN A 1 92 ? -7.472 10.304 30.065 1.00 57.19 92 ASN A O 1
ATOM 692 N N . ARG A 1 93 ? -8.800 9.543 28.431 1.00 53.94 93 ARG A N 1
ATOM 693 C CA . ARG A 1 93 ? -10.065 9.882 29.114 1.00 53.94 93 ARG A CA 1
ATOM 694 C C . ARG A 1 93 ? -10.265 9.108 30.423 1.00 53.94 93 ARG A C 1
ATOM 696 O O . ARG A 1 93 ? -10.940 9.611 31.313 1.00 53.94 93 ARG A O 1
ATOM 703 N N . LEU A 1 94 ? -9.694 7.910 30.544 1.00 56.41 94 LEU A N 1
ATOM 704 C CA . LEU A 1 94 ? -9.740 7.119 31.775 1.00 56.41 94 LEU A CA 1
ATOM 705 C C . LEU A 1 94 ? -8.630 7.503 32.771 1.00 56.41 94 LEU A C 1
ATOM 707 O O . LEU A 1 94 ? -8.701 7.066 33.915 1.00 56.41 94 LEU A O 1
ATOM 711 N N . GLN A 1 95 ? -7.647 8.329 32.375 1.00 57.88 95 GLN A N 1
ATOM 712 C CA . GLN A 1 95 ? -6.423 8.539 33.157 1.00 57.88 95 GLN A CA 1
ATOM 713 C C . GLN A 1 95 ? -6.087 9.996 33.547 1.00 57.88 95 GLN A C 1
ATOM 715 O O . GLN A 1 95 ? -5.199 10.155 34.380 1.00 57.88 95 GLN A O 1
ATOM 720 N N . ALA A 1 96 ? -6.753 11.064 33.068 1.00 49.47 96 ALA A N 1
ATOM 721 C CA . ALA A 1 96 ? -6.461 12.413 33.604 1.00 49.47 96 ALA A CA 1
ATOM 722 C C . ALA A 1 96 ? -7.567 13.486 33.452 1.00 49.47 96 ALA A C 1
ATOM 724 O O . ALA A 1 96 ? -7.995 13.776 32.331 1.00 49.47 96 ALA A O 1
ATOM 725 N N . PRO A 1 97 ? -7.932 14.209 34.536 1.00 48.44 97 PRO A N 1
ATOM 726 C CA . PRO A 1 97 ? -8.223 15.632 34.454 1.00 48.44 97 PRO A CA 1
ATOM 727 C C . PRO A 1 97 ? -6.887 16.397 34.372 1.00 48.44 97 PRO A C 1
ATOM 729 O O . PRO A 1 97 ? -5.974 16.150 35.150 1.00 48.44 97 PRO A O 1
ATOM 732 N N . HIS A 1 98 ? -6.803 17.353 33.448 1.00 49.91 98 HIS A N 1
ATOM 733 C CA . HIS A 1 98 ? -5.691 18.295 33.230 1.00 49.91 98 HIS A CA 1
ATOM 734 C C . HIS A 1 98 ? -4.506 17.809 32.372 1.00 49.91 98 HIS A C 1
ATOM 736 O O . HIS A 1 98 ? -3.481 17.346 32.851 1.00 49.91 98 HIS A O 1
ATOM 742 N N . GLY A 1 99 ? -4.640 18.080 31.068 1.00 58.09 99 GLY A N 1
ATOM 743 C CA . GLY A 1 99 ? -3.630 18.814 30.301 1.00 58.09 99 GLY A CA 1
ATOM 744 C C . GLY A 1 99 ? -2.328 18.093 29.957 1.00 58.09 99 GLY A C 1
ATOM 745 O O . GLY A 1 99 ? -1.359 18.208 30.695 1.00 58.09 99 GLY A O 1
ATOM 746 N N . SER A 1 100 ? -2.275 17.490 28.760 1.00 52.25 100 SER A N 1
ATOM 747 C CA . SER A 1 100 ? -1.205 17.685 27.750 1.00 52.25 100 SER A CA 1
ATOM 748 C C . SER A 1 100 ? -1.334 16.664 26.609 1.00 52.25 100 SER A C 1
ATOM 750 O O . SER A 1 100 ? -0.807 15.560 26.680 1.00 52.25 100 SER A O 1
ATOM 752 N N . CYS A 1 101 ? -2.014 17.036 25.517 1.00 51.84 101 CYS A N 1
ATOM 753 C CA . CYS A 1 101 ? -2.241 16.165 24.348 1.00 51.84 101 CYS A CA 1
ATOM 754 C C . CYS A 1 101 ? -1.039 16.045 23.379 1.00 51.84 101 CYS A C 1
ATOM 756 O O . CYS A 1 101 ? -1.187 15.458 22.314 1.00 51.84 101 CYS A O 1
ATOM 758 N N . ASN A 1 102 ? 0.143 16.581 23.709 1.00 52.34 102 ASN A N 1
ATOM 759 C CA . ASN A 1 102 ? 1.252 16.692 22.745 1.00 52.34 102 ASN A CA 1
ATOM 760 C C . ASN A 1 102 ? 2.266 15.533 22.761 1.00 52.34 102 ASN A C 1
ATOM 762 O O . ASN A 1 102 ? 3.004 15.366 21.798 1.00 52.34 102 ASN A O 1
ATOM 766 N N . VAL A 1 103 ? 2.321 14.710 23.814 1.00 52.62 103 VAL A N 1
ATOM 767 C CA . VAL A 1 103 ? 3.409 13.715 23.958 1.00 52.62 103 VAL A CA 1
ATOM 768 C C . VAL A 1 103 ? 3.086 12.380 23.270 1.00 52.62 103 VAL A C 1
ATOM 770 O O . VAL A 1 103 ? 3.976 11.723 22.735 1.00 52.62 103 VAL A O 1
ATOM 773 N N . ALA A 1 104 ? 1.807 11.998 23.204 1.00 51.69 104 ALA A N 1
ATOM 774 C CA . ALA A 1 104 ? 1.393 10.706 22.646 1.00 51.69 104 ALA A CA 1
ATOM 775 C C . ALA A 1 104 ? 1.575 10.602 21.118 1.00 51.69 104 ALA A C 1
ATOM 777 O O . ALA A 1 104 ? 1.834 9.519 20.600 1.00 51.69 104 ALA A O 1
ATOM 778 N N . LEU A 1 105 ? 1.497 11.727 20.398 1.00 50.84 105 LEU A N 1
ATOM 779 C CA . LEU A 1 105 ? 1.754 11.785 18.953 1.00 50.84 105 LEU A CA 1
ATOM 780 C C . LEU A 1 105 ? 3.249 11.672 18.609 1.00 50.84 105 LEU A C 1
ATOM 782 O O . LEU A 1 105 ? 3.587 11.210 17.521 1.00 50.84 105 LEU A O 1
ATOM 786 N N . GLN A 1 106 ? 4.140 12.051 19.531 1.00 47.31 106 GLN A N 1
ATOM 787 C CA . GLN A 1 106 ? 5.583 12.061 19.288 1.00 47.31 106 GLN A CA 1
ATOM 788 C C . GLN A 1 106 ? 6.202 10.655 19.394 1.00 47.31 106 GLN A C 1
ATOM 790 O O . GLN A 1 106 ? 7.097 10.325 18.623 1.00 47.31 106 GLN A O 1
ATOM 795 N N . LEU A 1 107 ? 5.706 9.812 20.310 1.00 47.31 107 LEU A N 1
ATOM 796 C CA . LEU A 1 107 ? 6.259 8.470 20.547 1.00 47.31 107 LEU A CA 1
ATOM 797 C C . LEU A 1 107 ? 5.924 7.473 19.428 1.00 47.31 107 LEU A C 1
ATOM 799 O O . LEU A 1 107 ? 6.781 6.693 19.033 1.00 47.31 107 LEU A O 1
ATOM 803 N N . PHE A 1 108 ? 4.727 7.539 18.836 1.00 45.84 108 PHE A N 1
ATOM 804 C CA . PHE A 1 108 ? 4.357 6.605 17.762 1.00 45.84 108 PHE A CA 1
ATOM 805 C C . PHE A 1 108 ? 5.077 6.896 16.432 1.00 45.84 108 PHE A C 1
ATOM 807 O O . PHE A 1 108 ? 5.208 6.018 15.585 1.00 45.84 108 PHE A O 1
ATOM 814 N N . ARG A 1 109 ? 5.576 8.127 16.244 1.00 47.09 109 ARG A N 1
ATOM 815 C CA . ARG A 1 109 ? 6.324 8.521 15.039 1.00 47.09 109 ARG A CA 1
ATOM 816 C C . ARG A 1 109 ? 7.781 8.042 15.048 1.00 47.09 109 ARG A C 1
ATOM 818 O O . ARG A 1 109 ? 8.397 8.028 13.989 1.00 47.09 109 ARG A O 1
ATOM 825 N N . LEU A 1 110 ? 8.324 7.673 16.212 1.00 39.91 110 LEU A N 1
ATOM 826 C CA . LEU A 1 110 ? 9.708 7.202 16.356 1.00 39.91 110 LEU A CA 1
ATOM 827 C C . LEU A 1 110 ? 9.830 5.674 16.258 1.00 39.91 110 LEU A C 1
ATOM 829 O O . LEU A 1 110 ? 10.802 5.195 15.688 1.00 39.91 110 LEU A O 1
ATOM 833 N N . GLU A 1 111 ? 8.824 4.913 16.699 1.00 42.84 111 GLU A N 1
ATOM 834 C CA . GLU A 1 111 ? 8.880 3.438 16.693 1.00 42.84 111 GLU A CA 1
ATOM 835 C C . GLU A 1 111 ? 8.889 2.823 15.276 1.00 42.84 111 GLU A C 1
ATOM 837 O O . GLU A 1 111 ? 9.382 1.722 15.066 1.00 42.84 111 GLU A O 1
ATOM 842 N N . LEU A 1 112 ? 8.379 3.544 14.271 1.00 47.44 112 LEU A N 1
ATOM 843 C CA . LEU A 1 112 ? 8.378 3.101 12.867 1.00 47.44 112 LEU A CA 1
ATOM 844 C C . LEU A 1 112 ? 9.656 3.475 12.093 1.00 47.44 112 LEU A C 1
ATOM 846 O O . LEU A 1 112 ? 9.783 3.105 10.927 1.00 47.44 112 LEU A O 1
ATOM 850 N N . ALA A 1 113 ? 10.592 4.209 12.706 1.00 45.94 113 ALA A N 1
ATOM 851 C CA . ALA A 1 113 ? 11.796 4.703 12.035 1.00 45.94 113 ALA A CA 1
ATOM 852 C C . ALA A 1 113 ? 13.066 3.872 12.309 1.00 45.94 113 ALA A C 1
ATOM 854 O O . ALA A 1 113 ? 14.081 4.119 11.658 1.00 45.94 113 ALA A O 1
ATOM 855 N N . ASP A 1 114 ? 13.034 2.897 13.224 1.00 45.12 114 ASP A N 1
ATOM 856 C CA . ASP A 1 114 ? 14.262 2.222 13.679 1.00 45.12 114 ASP A CA 1
ATOM 857 C C . ASP A 1 114 ? 14.648 0.977 12.844 1.00 45.12 114 ASP A C 1
ATOM 859 O O . ASP A 1 114 ? 15.823 0.644 12.720 1.00 45.12 114 ASP A O 1
ATOM 863 N N . ASP A 1 115 ? 13.707 0.324 12.150 1.00 45.56 115 ASP A N 1
A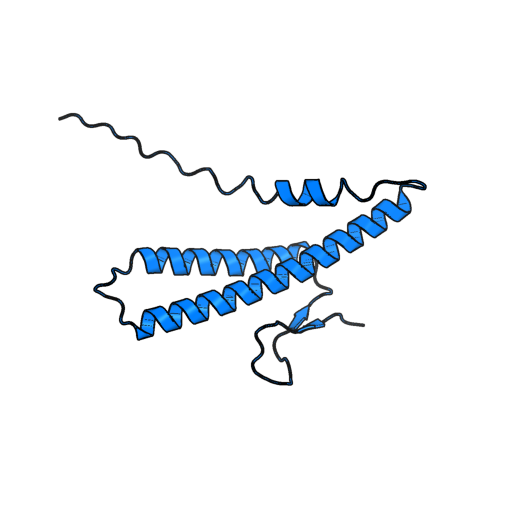TOM 864 C CA . ASP A 1 115 ? 13.959 -1.024 11.594 1.00 45.56 115 ASP A CA 1
ATOM 865 C C . ASP A 1 115 ? 14.497 -1.067 10.139 1.00 45.56 115 ASP A C 1
ATOM 867 O O . ASP A 1 115 ? 14.563 -2.125 9.515 1.00 45.56 115 ASP A O 1
ATOM 871 N N . SER A 1 116 ? 14.885 0.074 9.545 1.00 44.69 116 SER A N 1
ATOM 872 C CA . SER A 1 116 ? 15.371 0.142 8.143 1.00 44.69 116 SER A CA 1
ATOM 873 C C . SER A 1 116 ? 16.848 0.505 7.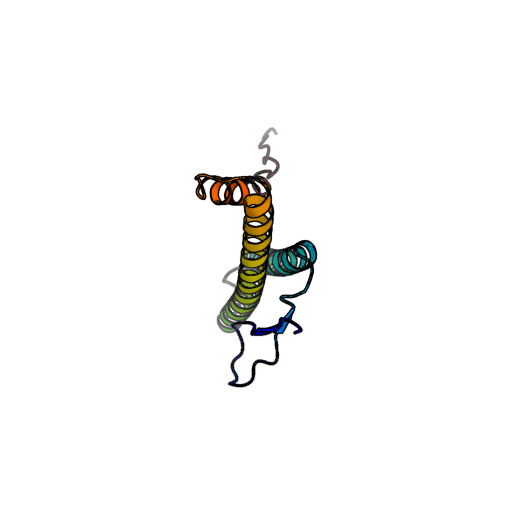951 1.00 44.69 116 SER A C 1
ATOM 875 O O . SER A 1 116 ? 17.298 0.629 6.811 1.00 44.69 116 SER A O 1
ATOM 877 N N . LEU A 1 117 ? 17.655 0.595 9.012 1.00 45.78 117 LEU A N 1
ATOM 878 C CA . LEU A 1 117 ? 19.106 0.805 8.886 1.00 45.78 117 LEU A CA 1
ATOM 879 C C . LEU A 1 117 ? 19.926 -0.303 9.554 1.00 45.78 117 LEU A C 1
ATOM 881 O O . LEU A 1 117 ? 20.742 -0.069 10.440 1.00 45.78 117 LEU A O 1
ATOM 885 N N . LYS A 1 118 ? 19.793 -1.527 9.037 1.00 44.19 118 LYS A N 1
ATOM 886 C CA . LYS A 1 118 ? 20.848 -2.539 9.164 1.00 44.19 118 LYS A CA 1
ATOM 887 C C . LYS A 1 118 ? 21.099 -3.236 7.832 1.00 44.19 118 LYS A C 1
ATOM 889 O O . LYS A 1 118 ? 20.714 -4.380 7.623 1.00 44.19 118 LYS A O 1
ATOM 894 N N . GLN A 1 119 ? 21.768 -2.533 6.918 1.00 47.41 119 GLN A N 1
ATOM 895 C CA . GLN A 1 119 ? 22.469 -3.207 5.826 1.00 47.41 119 GLN A CA 1
ATOM 896 C C . GLN A 1 119 ? 23.790 -3.784 6.361 1.00 47.41 119 GLN A C 1
ATOM 898 O O . GLN A 1 119 ? 24.531 -3.055 7.027 1.00 47.41 119 GLN A O 1
ATOM 903 N N . PRO A 1 120 ? 24.118 -5.063 6.107 1.00 41.47 120 PRO A N 1
ATOM 904 C CA . PRO A 1 120 ? 25.440 -5.586 6.414 1.00 41.47 120 PRO A CA 1
ATOM 905 C C . PRO A 1 120 ? 26.472 -4.936 5.486 1.00 41.47 120 PRO A C 1
ATOM 907 O O . PRO A 1 120 ? 26.312 -4.905 4.265 1.00 41.47 120 PRO A O 1
ATOM 910 N N . GLY A 1 121 ? 27.517 -4.384 6.101 1.00 42.56 121 GLY A N 1
ATOM 911 C CA . GLY A 1 121 ? 28.614 -3.707 5.429 1.00 42.56 121 GLY A CA 1
ATOM 912 C C . GLY A 1 121 ? 29.292 -4.588 4.383 1.00 42.56 121 GLY A C 1
ATOM 913 O O . GLY A 1 121 ? 29.646 -5.737 4.631 1.00 42.56 121 GLY A O 1
ATOM 914 N N . ARG A 1 122 ? 29.503 -3.998 3.209 1.00 40.97 122 ARG A N 1
ATOM 915 C CA . ARG A 1 122 ? 30.426 -4.480 2.186 1.00 40.97 122 ARG A CA 1
ATOM 916 C C . ARG A 1 122 ? 31.843 -4.347 2.757 1.00 40.97 122 ARG A C 1
ATOM 918 O O . ARG A 1 122 ? 32.366 -3.238 2.837 1.00 40.97 122 ARG A O 1
ATOM 925 N N . GLN A 1 123 ? 32.440 -5.447 3.207 1.00 50.12 123 GLN A N 1
ATOM 926 C CA . GLN A 1 123 ? 33.877 -5.494 3.472 1.00 50.12 123 GLN A CA 1
ATOM 927 C C . GLN A 1 123 ? 34.604 -5.545 2.127 1.00 50.12 123 GLN A C 1
ATOM 929 O O . GLN A 1 123 ? 34.440 -6.484 1.351 1.00 50.12 123 GLN A O 1
ATOM 934 N N . ASN A 1 124 ? 35.361 -4.487 1.847 1.00 48.50 124 ASN A N 1
ATOM 935 C CA . ASN A 1 124 ? 36.454 -4.521 0.891 1.00 48.50 124 ASN A CA 1
ATOM 936 C C . ASN A 1 124 ? 37.654 -5.159 1.596 1.00 48.50 124 ASN A C 1
ATOM 938 O O . ASN A 1 124 ? 38.114 -4.606 2.590 1.00 48.50 124 ASN A O 1
ATOM 942 N N . GLU A 1 125 ? 38.194 -6.238 1.047 1.00 49.22 125 GLU A N 1
ATOM 943 C CA . GLU A 1 125 ? 39.602 -6.597 1.220 1.00 49.22 125 GLU A CA 1
ATOM 944 C C . GLU A 1 125 ? 40.115 -7.032 -0.152 1.00 49.22 125 GLU A C 1
ATOM 946 O O . GLU A 1 125 ? 39.646 -8.011 -0.733 1.00 49.22 125 GLU A O 1
ATOM 951 N N . GLY A 1 126 ? 41.007 -6.216 -0.711 1.00 53.53 126 GLY A N 1
ATOM 952 C CA . GLY A 1 126 ? 41.939 -6.681 -1.722 1.00 53.53 126 GLY A CA 1
ATOM 953 C C . GLY A 1 126 ? 43.093 -7.386 -1.022 1.00 53.53 126 GLY A C 1
ATOM 954 O O . GLY A 1 126 ? 43.474 -6.958 0.060 1.00 53.53 126 GLY A O 1
ATOM 955 N N . ASP A 1 127 ? 43.585 -8.459 -1.634 1.00 50.34 127 ASP A N 1
ATOM 956 C CA . ASP A 1 127 ? 44.997 -8.859 -1.674 1.00 50.34 127 ASP A CA 1
ATOM 957 C C . ASP A 1 127 ? 45.100 -10.220 -2.384 1.00 50.34 127 ASP A C 1
ATOM 959 O O . ASP A 1 127 ? 44.825 -11.267 -1.797 1.00 50.34 127 ASP A O 1
ATOM 963 N N . LEU A 1 128 ? 45.405 -10.185 -3.688 1.00 47.47 128 LEU A N 1
ATOM 964 C CA . LEU A 1 128 ? 46.573 -10.814 -4.334 1.00 47.47 128 LEU A CA 1
ATOM 965 C C . LEU A 1 128 ? 46.584 -10.505 -5.840 1.00 47.47 128 LEU A C 1
ATOM 967 O O . LEU A 1 128 ? 45.557 -10.760 -6.510 1.00 47.47 128 LEU A O 1
#

Solvent-accessible surface area (backbone atoms only — not comparable to full-atom values): 7920 Å² total; per-residue (Å²): 129,90,44,66,41,70,46,89,86,50,97,49,102,69,65,83,52,64,43,62,69,69,58,54,63,65,59,33,49,54,53,19,49,51,32,50,52,49,41,52,52,51,52,55,54,49,70,69,53,48,89,87,75,57,54,73,66,55,54,51,52,52,50,50,55,41,49,53,39,46,52,54,19,49,55,32,46,53,53,31,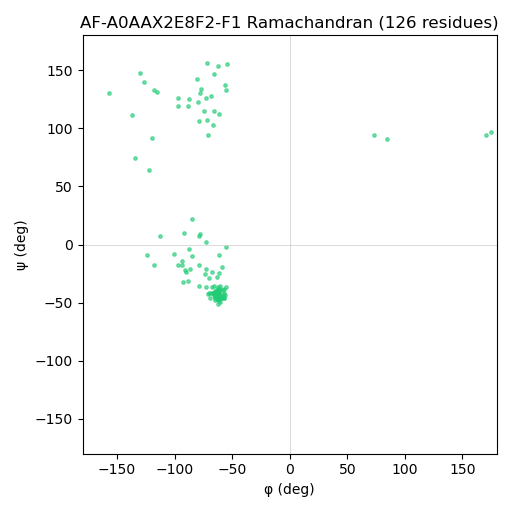49,54,50,52,49,53,52,51,53,54,53,46,69,77,70,59,88,80,89,76,88,69,61,71,66,56,57,66,66,52,71,78,64,66,87,81,79,78,77,82,77,85,80,84,79,87,89,135

Mean predicted aligned error: 13.35 Å

Radius of gyration: 20.6 Å; Cα contacts (8 Å, |Δi|>4): 71; chains: 1; bounding box: 69×30×58 Å